Protein AF-A0A9E0SCJ3-F1 (afdb_monomer_lite)

Structure (mmCIF, N/CA/C/O backbone):
data_AF-A0A9E0SCJ3-F1
#
_entry.id   AF-A0A9E0SCJ3-F1
#
loop_
_atom_site.group_PDB
_atom_site.id
_atom_site.type_symbol
_atom_site.label_atom_id
_atom_site.label_alt_id
_atom_site.label_comp_id
_atom_site.label_asym_id
_atom_site.label_entity_id
_atom_site.label_seq_id
_atom_site.pdbx_PDB_ins_code
_atom_site.Cartn_x
_atom_site.Cartn_y
_atom_site.Cartn_z
_atom_site.occupancy
_atom_site.B_iso_or_equiv
_atom_site.auth_seq_id
_atom_site.auth_comp_id
_atom_site.auth_asym_id
_atom_site.auth_atom_id
_atom_site.pdbx_PDB_model_num
ATOM 1 N N . MET A 1 1 ? 70.268 -10.570 2.293 1.00 59.94 1 MET A N 1
ATOM 2 C CA . MET A 1 1 ? 69.247 -9.616 1.797 1.00 59.94 1 MET A CA 1
ATOM 3 C C . MET A 1 1 ? 67.868 -10.255 1.599 1.00 59.94 1 MET A C 1
ATOM 5 O O . MET A 1 1 ? 66.902 -9.646 2.031 1.00 59.94 1 MET A O 1
ATOM 9 N N . SER A 1 2 ? 67.735 -11.480 1.062 1.00 65.94 2 SER A N 1
ATOM 10 C CA . SER A 1 2 ? 66.413 -12.108 0.820 1.00 65.94 2 SER A CA 1
ATOM 11 C C . SER A 1 2 ? 65.562 -12.360 2.077 1.00 65.94 2 SER A C 1
ATOM 13 O O . SER A 1 2 ? 64.366 -12.102 2.058 1.00 65.94 2 SER A O 1
ATOM 15 N N . LYS A 1 3 ? 66.159 -12.798 3.195 1.00 73.31 3 LYS A N 1
ATOM 16 C CA . LYS A 1 3 ? 65.417 -13.069 4.446 1.00 73.31 3 LYS A CA 1
ATOM 17 C C . LYS A 1 3 ? 64.853 -11.804 5.103 1.00 73.31 3 LYS A C 1
ATOM 19 O O . LYS A 1 3 ? 63.765 -11.837 5.658 1.00 73.31 3 LYS A O 1
ATOM 24 N N . PHE A 1 4 ? 65.575 -10.687 4.997 1.00 82.31 4 PHE A N 1
ATOM 25 C CA . PHE A 1 4 ? 65.132 -9.397 5.531 1.00 82.31 4 PHE A CA 1
ATOM 26 C C . PHE A 1 4 ? 63.941 -8.844 4.733 1.00 82.31 4 PHE A C 1
ATOM 28 O O . PHE A 1 4 ? 62.985 -8.353 5.319 1.00 82.31 4 PHE A O 1
ATOM 35 N N . LEU A 1 5 ? 63.952 -9.021 3.406 1.00 82.25 5 LEU A N 1
ATOM 36 C CA . LEU A 1 5 ? 62.848 -8.622 2.529 1.00 82.25 5 LEU A CA 1
ATOM 37 C C . LEU A 1 5 ? 61.547 -9.382 2.848 1.00 82.25 5 LEU A C 1
ATOM 39 O O . LEU A 1 5 ? 60.480 -8.779 2.902 1.00 82.25 5 LEU A O 1
ATOM 43 N N . VAL A 1 6 ? 61.636 -10.692 3.111 1.00 83.50 6 VAL A N 1
ATOM 44 C CA . VAL A 1 6 ? 60.467 -11.522 3.464 1.00 83.50 6 VAL A CA 1
ATOM 45 C C . VAL A 1 6 ? 59.853 -11.082 4.795 1.00 83.50 6 VAL A C 1
ATOM 47 O O . VAL A 1 6 ? 58.633 -11.017 4.910 1.00 83.50 6 VAL A O 1
ATOM 50 N N . ILE A 1 7 ? 60.683 -10.721 5.779 1.00 86.19 7 ILE A N 1
ATOM 51 C CA . ILE A 1 7 ? 60.211 -10.234 7.084 1.00 86.19 7 ILE A CA 1
ATOM 52 C C . ILE A 1 7 ? 59.466 -8.900 6.927 1.00 86.19 7 ILE A C 1
ATOM 54 O O . ILE A 1 7 ? 58.387 -8.739 7.489 1.00 86.19 7 ILE A O 1
ATOM 58 N N . VAL A 1 8 ? 59.982 -7.974 6.112 1.00 86.75 8 VAL A N 1
ATOM 59 C CA . VAL A 1 8 ? 59.320 -6.682 5.847 1.00 86.75 8 VAL A CA 1
ATOM 60 C C . VAL A 1 8 ? 57.969 -6.871 5.148 1.00 86.75 8 VAL A C 1
ATOM 62 O O . VAL A 1 8 ? 56.992 -6.227 5.526 1.00 86.75 8 VAL A O 1
ATOM 65 N N . ILE A 1 9 ? 57.876 -7.790 4.182 1.00 85.94 9 ILE A N 1
ATOM 66 C CA . ILE A 1 9 ? 56.609 -8.104 3.502 1.00 85.94 9 ILE A CA 1
ATOM 67 C C . ILE A 1 9 ? 55.596 -8.715 4.482 1.00 85.94 9 ILE A C 1
ATOM 69 O O . ILE A 1 9 ? 54.423 -8.349 4.447 1.00 85.94 9 ILE A O 1
ATOM 73 N N . LEU A 1 10 ? 56.035 -9.587 5.396 1.00 85.75 10 LEU A N 1
ATOM 74 C CA . LEU A 1 10 ? 55.157 -10.180 6.408 1.00 85.75 10 LEU A CA 1
ATOM 75 C C . LEU A 1 10 ? 54.581 -9.113 7.357 1.00 85.75 10 LEU A C 1
ATOM 77 O O . LEU A 1 10 ? 53.385 -9.127 7.640 1.00 85.75 10 LEU A O 1
ATOM 81 N N . PHE A 1 11 ? 55.403 -8.151 7.792 1.00 84.81 11 PHE A N 1
ATOM 82 C CA . PHE A 1 11 ? 54.945 -7.039 8.631 1.00 84.81 11 PHE A CA 1
ATOM 83 C C . PHE A 1 11 ? 53.975 -6.099 7.903 1.00 84.81 11 PHE A C 1
ATOM 85 O O . PHE A 1 11 ? 53.015 -5.640 8.517 1.00 84.81 11 PHE A O 1
ATOM 92 N N . LEU A 1 12 ? 54.169 -5.851 6.603 1.00 83.62 12 LEU A N 1
ATOM 93 C CA . LEU A 1 12 ? 53.231 -5.056 5.797 1.00 83.62 12 LEU A CA 1
ATOM 94 C C . LEU A 1 12 ? 51.870 -5.744 5.647 1.00 83.62 12 LEU A C 1
ATOM 96 O O . LEU A 1 12 ? 50.838 -5.085 5.740 1.00 83.62 12 LEU A O 1
ATOM 100 N N . ILE A 1 13 ? 51.863 -7.066 5.467 1.00 80.69 13 ILE A N 1
ATOM 101 C CA . ILE A 1 13 ? 50.628 -7.853 5.391 1.00 80.69 13 ILE A CA 1
ATOM 102 C C . ILE A 1 13 ? 49.897 -7.827 6.742 1.00 80.69 13 ILE A C 1
ATOM 104 O O . ILE A 1 13 ? 48.705 -7.535 6.771 1.00 80.69 13 ILE A O 1
ATOM 108 N N . LEU A 1 14 ? 50.596 -8.050 7.863 1.00 78.88 14 LEU A N 1
ATOM 109 C CA . LEU A 1 14 ? 49.991 -7.958 9.202 1.00 78.88 14 LEU A CA 1
ATOM 110 C C . LEU A 1 14 ? 49.446 -6.552 9.499 1.00 78.88 14 LEU A C 1
ATOM 112 O O . LEU A 1 14 ? 48.340 -6.429 10.018 1.00 78.88 14 LEU A O 1
ATOM 116 N N . GLY A 1 15 ? 50.182 -5.500 9.132 1.00 76.94 15 GLY A N 1
ATOM 117 C CA . GLY A 1 15 ? 49.725 -4.118 9.292 1.00 76.94 15 GLY A CA 1
ATOM 118 C C . GLY A 1 15 ? 48.470 -3.807 8.468 1.00 76.94 15 GLY A C 1
ATOM 119 O O . GLY A 1 15 ? 47.558 -3.146 8.965 1.00 76.94 15 GLY A O 1
ATOM 120 N N . ALA A 1 16 ? 48.365 -4.343 7.247 1.00 72.25 16 ALA A N 1
ATOM 121 C CA . ALA A 1 16 ? 47.166 -4.202 6.419 1.00 72.25 16 ALA A CA 1
ATOM 122 C C . ALA A 1 16 ? 45.942 -4.900 7.042 1.00 72.25 16 ALA A C 1
ATOM 124 O O . ALA A 1 16 ? 44.852 -4.329 7.038 1.00 72.25 16 ALA A O 1
ATOM 125 N N . TYR A 1 17 ? 46.123 -6.081 7.648 1.0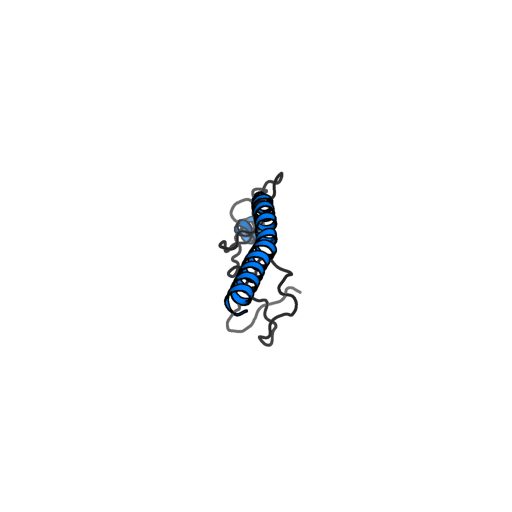0 73.31 17 TYR A N 1
ATOM 126 C CA . TYR A 1 17 ? 45.046 -6.763 8.377 1.00 73.31 17 TYR A CA 1
ATOM 127 C C . TYR A 1 17 ? 44.530 -5.936 9.563 1.00 73.31 17 TYR A C 1
ATOM 129 O O . TYR A 1 17 ? 43.318 -5.833 9.741 1.00 73.31 17 TYR A O 1
ATOM 137 N N . THR A 1 18 ? 45.414 -5.285 10.331 1.00 69.19 18 THR A N 1
ATOM 138 C CA . THR A 1 18 ? 44.991 -4.446 11.473 1.00 69.19 18 THR A CA 1
ATOM 139 C C . THR A 1 18 ? 44.255 -3.168 11.069 1.00 69.19 18 THR A C 1
ATOM 141 O O . THR A 1 18 ? 43.479 -2.632 11.852 1.00 69.19 18 THR A O 1
ATOM 144 N N . VAL A 1 19 ? 44.479 -2.666 9.849 1.00 68.56 19 VAL A N 1
ATOM 145 C CA . VAL A 1 19 ? 43.779 -1.477 9.331 1.00 68.56 19 VAL A CA 1
ATOM 146 C C . VAL A 1 19 ? 42.357 -1.824 8.882 1.00 68.56 19 VAL A C 1
ATOM 148 O O . VAL A 1 19 ? 41.460 -0.994 9.006 1.00 68.56 19 VAL A O 1
ATOM 151 N N . GLN A 1 20 ? 42.126 -3.048 8.399 1.00 58.16 20 GLN A N 1
ATOM 152 C CA . GLN A 1 20 ? 40.822 -3.469 7.881 1.00 58.16 20 GLN A CA 1
ATOM 153 C C . GLN A 1 20 ? 39.835 -3.919 8.976 1.00 58.16 20 GLN A C 1
ATOM 155 O O . GLN A 1 20 ? 38.626 -3.824 8.773 1.00 58.16 20 GLN A O 1
ATOM 160 N N . SER A 1 21 ? 40.313 -4.356 10.148 1.00 57.34 21 SER A N 1
ATOM 161 C CA . SER A 1 21 ? 39.457 -4.861 11.236 1.00 57.34 21 SER A CA 1
ATOM 162 C C . SER A 1 21 ? 38.665 -3.784 11.987 1.00 57.34 21 SER A C 1
ATOM 164 O O . SER A 1 21 ? 37.621 -4.093 12.548 1.00 57.34 21 SER A O 1
ATOM 166 N N . ASN A 1 22 ? 39.102 -2.520 11.965 1.00 54.41 22 ASN A N 1
ATOM 167 C CA . ASN A 1 22 ? 38.463 -1.440 12.737 1.00 54.41 22 ASN A CA 1
ATOM 168 C C . ASN A 1 22 ? 37.120 -0.956 12.156 1.00 54.41 22 ASN A C 1
ATOM 170 O O . ASN A 1 22 ? 36.441 -0.156 12.786 1.00 54.41 22 ASN A O 1
ATOM 174 N N . SER A 1 23 ? 36.731 -1.409 10.957 1.00 53.12 23 SER A N 1
ATOM 175 C CA . SER A 1 23 ? 35.485 -0.990 10.293 1.00 53.12 23 SER A CA 1
ATOM 176 C C . SER A 1 23 ? 34.310 -1.955 10.510 1.00 53.12 23 SER A C 1
ATOM 178 O O . SER A 1 23 ? 33.226 -1.695 9.997 1.00 53.12 23 SER A O 1
ATOM 180 N N . LEU A 1 24 ? 34.513 -3.081 11.204 1.00 53.41 24 LEU A N 1
ATOM 181 C CA . LEU A 1 24 ? 33.485 -4.119 11.366 1.00 53.41 24 LEU A CA 1
ATOM 182 C C . LEU A 1 24 ? 32.751 -4.051 12.712 1.00 53.41 24 LEU A C 1
ATOM 184 O O . LEU A 1 24 ? 31.623 -4.519 12.793 1.00 53.41 24 LEU A O 1
ATOM 188 N N . GLU A 1 25 ? 33.355 -3.446 13.734 1.00 56.06 25 GLU A N 1
ATOM 189 C CA . GLU A 1 25 ? 32.788 -3.384 15.092 1.00 56.06 25 GLU A CA 1
ATOM 190 C C . GLU A 1 25 ? 31.769 -2.232 15.245 1.00 56.06 25 GLU A C 1
ATOM 192 O O . GLU A 1 25 ? 30.750 -2.379 15.910 1.00 56.06 25 GLU A O 1
ATOM 197 N N . ASP A 1 26 ? 31.956 -1.133 14.504 1.00 50.47 26 ASP A N 1
ATOM 198 C CA . ASP A 1 26 ? 31.024 0.014 14.440 1.00 50.47 26 ASP A CA 1
ATOM 199 C C . ASP A 1 26 ? 29.717 -0.307 13.673 1.00 50.47 26 ASP A C 1
ATOM 201 O O . ASP A 1 26 ? 28.673 0.323 13.850 1.00 50.47 26 ASP A O 1
ATOM 205 N N . VAL A 1 27 ? 29.746 -1.344 12.829 1.00 56.59 27 VAL A N 1
ATOM 206 C CA . VAL A 1 27 ? 28.584 -1.797 12.046 1.00 56.59 27 VAL A CA 1
ATOM 207 C C . VAL A 1 27 ? 27.684 -2.733 12.861 1.00 56.59 27 VAL A C 1
ATOM 209 O O . VAL A 1 27 ? 26.505 -2.861 12.551 1.00 56.59 27 VAL A O 1
ATOM 212 N N . THR A 1 28 ? 28.189 -3.388 13.911 1.00 49.84 28 THR A N 1
ATOM 213 C CA . THR A 1 28 ? 27.385 -4.329 14.710 1.00 49.84 28 THR A CA 1
ATOM 214 C C . THR A 1 28 ? 26.542 -3.641 15.781 1.00 49.84 28 THR A C 1
ATOM 216 O O . THR A 1 28 ? 25.370 -3.988 15.916 1.00 49.84 28 THR A O 1
ATOM 219 N N . ASP A 1 29 ? 27.060 -2.606 16.450 1.00 51.22 29 ASP A N 1
ATOM 220 C CA . ASP A 1 29 ? 26.285 -1.844 17.447 1.00 51.22 29 ASP A CA 1
ATOM 221 C C . ASP A 1 29 ? 25.179 -0.988 16.801 1.00 51.22 29 ASP A C 1
ATOM 223 O O . ASP A 1 29 ? 24.105 -0.794 17.373 1.00 51.22 29 ASP A O 1
ATOM 227 N N . THR A 1 30 ? 25.374 -0.556 15.552 1.00 48.44 30 THR A N 1
ATOM 228 C CA . THR A 1 30 ? 24.364 0.195 14.786 1.00 48.44 30 THR A CA 1
ATOM 229 C C . THR A 1 30 ? 23.235 -0.680 14.218 1.00 48.44 30 THR A C 1
ATOM 231 O O . THR A 1 30 ? 22.178 -0.158 13.850 1.00 48.44 30 THR A O 1
ATOM 234 N N . LEU A 1 31 ? 23.398 -2.009 14.175 1.00 51.88 31 LEU A N 1
ATOM 235 C CA . LEU A 1 31 ? 22.352 -2.942 13.730 1.00 51.88 31 LEU A CA 1
ATOM 236 C C . LEU A 1 31 ? 21.396 -3.349 14.857 1.00 51.88 31 LEU A C 1
ATOM 238 O O . LEU A 1 31 ? 20.214 -3.580 14.590 1.00 51.88 31 LEU A O 1
ATOM 242 N N . GLU A 1 32 ? 21.861 -3.390 16.107 1.00 49.34 32 GLU A N 1
ATOM 243 C CA . GLU A 1 32 ? 20.996 -3.717 17.247 1.00 49.34 32 GLU A CA 1
ATOM 244 C C . GLU A 1 32 ? 20.076 -2.546 17.627 1.00 49.34 32 GLU A C 1
ATOM 246 O O . GLU A 1 32 ? 18.904 -2.755 17.952 1.00 49.34 32 GLU A O 1
ATOM 251 N N . GLU A 1 33 ? 20.528 -1.301 17.456 1.00 45.91 33 GLU A N 1
ATOM 252 C CA . GLU A 1 33 ? 19.695 -0.116 17.707 1.00 45.91 33 GLU A CA 1
ATOM 253 C C . GLU A 1 33 ? 18.607 0.092 16.628 1.00 45.91 33 GLU A C 1
ATOM 255 O O . GLU A 1 33 ? 17.542 0.650 16.900 1.00 45.91 33 GLU A O 1
ATOM 260 N N . SER A 1 34 ? 18.786 -0.471 15.424 1.00 44.62 34 SER A N 1
ATOM 261 C CA . SER A 1 34 ? 17.733 -0.519 14.396 1.00 44.62 34 SER A CA 1
ATOM 262 C C . SER A 1 34 ? 16.626 -1.537 14.714 1.00 44.62 34 SER A C 1
ATOM 264 O O . SER A 1 34 ? 15.524 -1.418 14.167 1.00 44.62 34 SER A O 1
ATOM 266 N N . SER A 1 35 ? 16.874 -2.525 15.582 1.00 43.00 35 SER A N 1
ATOM 267 C CA . SER A 1 35 ? 15.922 -3.612 15.863 1.00 43.00 35 SER A CA 1
ATOM 268 C C . SER A 1 35 ? 14.789 -3.215 16.817 1.00 43.00 35 SER A C 1
ATOM 270 O O . SER A 1 35 ? 13.772 -3.908 16.865 1.00 43.00 35 SER A O 1
ATOM 272 N N . ASN A 1 36 ? 14.921 -2.106 17.551 1.00 45.09 36 ASN A N 1
ATOM 273 C CA . ASN A 1 36 ? 13.862 -1.609 18.441 1.00 45.09 36 ASN A CA 1
ATOM 274 C C . ASN A 1 36 ? 12.858 -0.679 17.743 1.00 45.09 36 ASN A C 1
ATOM 276 O O . ASN A 1 36 ? 11.875 -0.257 18.351 1.00 45.09 36 ASN A O 1
ATOM 280 N N . THR A 1 37 ? 13.035 -0.402 16.448 1.00 51.91 37 THR A N 1
ATOM 281 C CA . THR A 1 37 ? 11.955 0.177 15.645 1.00 51.91 37 THR A CA 1
ATOM 282 C C . THR A 1 37 ? 11.010 -0.944 15.224 1.00 51.91 37 THR A C 1
ATOM 284 O O . THR A 1 37 ? 11.329 -1.769 14.371 1.00 51.91 37 THR A O 1
ATOM 287 N N . THR A 1 38 ? 9.827 -1.010 15.842 1.00 64.56 38 THR A N 1
ATOM 288 C CA . THR A 1 38 ? 8.788 -1.951 15.401 1.00 64.56 38 THR A CA 1
ATOM 289 C C . THR A 1 38 ? 8.511 -1.680 13.925 1.00 64.56 38 THR A C 1
ATOM 291 O O . THR A 1 38 ? 8.002 -0.613 13.577 1.00 64.56 38 THR A O 1
ATOM 294 N N . ALA A 1 39 ? 8.868 -2.620 13.046 1.00 85.31 39 ALA A N 1
ATOM 295 C CA . ALA A 1 39 ? 8.673 -2.458 11.613 1.00 85.31 39 ALA A CA 1
ATOM 296 C C . ALA A 1 39 ? 7.195 -2.140 11.340 1.00 85.31 39 ALA A C 1
ATOM 298 O O . ALA A 1 39 ? 6.318 -2.971 11.568 1.00 85.31 39 ALA A O 1
ATOM 299 N N . LEU A 1 40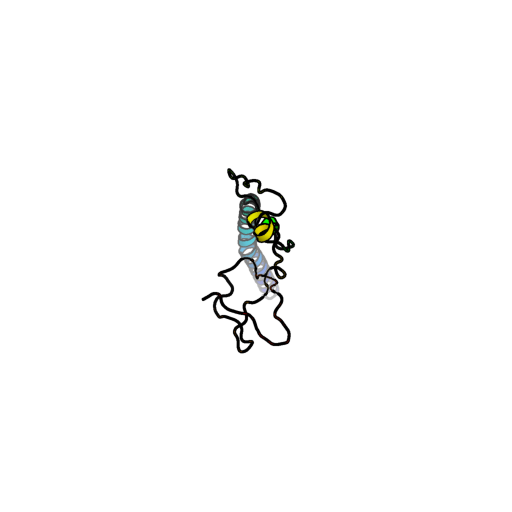 ? 6.900 -0.930 10.856 1.00 93.00 40 LEU A N 1
ATOM 300 C CA . LEU A 1 40 ? 5.519 -0.470 10.657 1.00 93.00 40 LEU A CA 1
ATOM 301 C C . LEU A 1 40 ? 4.811 -1.182 9.498 1.00 93.00 40 LEU A C 1
ATOM 303 O O . LEU A 1 40 ? 3.604 -1.032 9.333 1.00 93.00 40 LEU A O 1
ATOM 307 N N . ILE A 1 41 ? 5.543 -1.951 8.691 1.00 95.12 41 ILE A N 1
ATOM 308 C CA . ILE A 1 41 ? 5.030 -2.620 7.499 1.00 95.12 41 ILE A CA 1
ATOM 309 C C . ILE A 1 41 ? 5.274 -4.123 7.598 1.00 95.12 41 ILE A C 1
ATOM 311 O O . ILE A 1 41 ? 6.416 -4.567 7.713 1.00 95.12 41 ILE A O 1
ATOM 315 N N . ASN A 1 42 ? 4.209 -4.909 7.463 1.00 95.38 42 ASN A N 1
ATOM 316 C CA . ASN A 1 42 ? 4.281 -6.354 7.308 1.00 95.38 42 ASN A CA 1
ATOM 317 C C . ASN A 1 42 ? 4.261 -6.722 5.815 1.00 95.38 42 ASN A C 1
ATOM 319 O O . ASN A 1 42 ? 3.233 -6.617 5.143 1.00 95.38 42 ASN A O 1
ATOM 323 N N . LYS A 1 43 ? 5.413 -7.151 5.290 1.00 95.56 43 LYS A N 1
ATOM 324 C CA . LYS A 1 43 ? 5.619 -7.410 3.854 1.00 95.56 43 LYS A CA 1
ATOM 325 C C . LYS A 1 43 ? 4.941 -8.691 3.347 1.00 95.56 43 LYS A C 1
ATOM 327 O O . LYS A 1 43 ? 4.725 -8.815 2.146 1.00 95.56 43 LYS A O 1
ATOM 332 N N . GLU A 1 44 ? 4.586 -9.616 4.231 1.00 95.94 44 GLU A N 1
ATOM 333 C CA . GLU A 1 44 ? 3.972 -10.905 3.869 1.00 95.94 44 GLU A CA 1
ATOM 334 C C . GLU A 1 44 ? 2.447 -10.803 3.734 1.00 95.94 44 GLU A C 1
ATOM 336 O O . GLU A 1 44 ? 1.801 -11.598 3.055 1.00 95.94 44 GLU A O 1
ATOM 341 N N . ASN A 1 45 ? 1.867 -9.774 4.344 1.00 96.12 45 ASN A N 1
ATOM 342 C CA . ASN A 1 45 ? 0.431 -9.599 4.446 1.00 96.12 45 ASN A CA 1
ATOM 343 C C . ASN A 1 45 ? -0.197 -8.986 3.183 1.00 96.12 45 ASN A C 1
ATOM 345 O O . ASN A 1 45 ? 0.354 -8.067 2.570 1.00 96.12 45 ASN A O 1
ATOM 349 N N . LEU A 1 46 ? -1.395 -9.461 2.821 1.00 97.00 46 LEU A N 1
ATOM 350 C CA . LEU A 1 46 ? -2.074 -9.168 1.547 1.00 97.00 46 LEU A CA 1
ATOM 351 C C . LEU A 1 46 ? -3.388 -8.382 1.695 1.00 97.00 46 LEU A C 1
ATOM 353 O O . LEU A 1 46 ? -4.204 -8.377 0.778 1.00 97.00 46 LEU A O 1
ATOM 357 N N . THR A 1 47 ? -3.616 -7.700 2.819 1.00 97.75 47 THR A N 1
ATOM 358 C CA . THR A 1 47 ? -4.744 -6.759 2.962 1.00 97.75 47 THR A CA 1
ATOM 359 C C . THR A 1 47 ? -4.285 -5.422 3.527 1.00 97.75 47 THR A C 1
ATOM 361 O O . THR A 1 47 ? -3.247 -5.349 4.187 1.00 97.75 47 THR A O 1
ATOM 364 N N . ILE A 1 48 ? -5.061 -4.356 3.308 1.00 96.44 48 ILE A N 1
ATOM 365 C CA . ILE A 1 48 ? -4.740 -3.010 3.825 1.00 96.44 48 ILE A CA 1
ATOM 366 C C . ILE A 1 48 ? -4.532 -3.028 5.347 1.00 96.44 48 ILE A C 1
ATOM 368 O O . ILE A 1 48 ? -3.562 -2.470 5.857 1.00 96.44 48 ILE A O 1
ATOM 372 N N . PHE A 1 49 ? -5.420 -3.702 6.077 1.00 96.19 49 PHE A N 1
ATOM 373 C CA . PHE A 1 49 ? -5.384 -3.809 7.534 1.00 96.19 49 PHE A CA 1
ATOM 374 C C . PHE A 1 49 ? -4.117 -4.487 8.042 1.00 96.19 49 PHE A C 1
ATOM 376 O O . PHE A 1 49 ? -3.519 -4.027 9.010 1.00 96.19 49 PHE A O 1
ATOM 383 N N . THR A 1 50 ? -3.733 -5.588 7.400 1.00 95.88 50 THR A N 1
ATOM 384 C CA . THR A 1 50 ? -2.641 -6.448 7.859 1.00 95.88 50 THR A CA 1
ATOM 385 C C . THR A 1 50 ? -1.274 -5.967 7.362 1.00 95.88 50 THR A C 1
ATOM 387 O O . THR A 1 50 ? -0.265 -6.275 7.989 1.00 95.88 50 THR A O 1
ATOM 390 N N . ARG A 1 51 ? -1.214 -5.175 6.282 1.00 96.75 51 ARG A N 1
ATOM 391 C CA . ARG A 1 51 ? 0.025 -4.607 5.716 1.00 96.75 51 ARG A CA 1
ATOM 392 C C . ARG A 1 51 ? 0.692 -3.572 6.621 1.00 96.75 51 ARG A C 1
ATOM 394 O O . ARG A 1 51 ? 1.914 -3.490 6.629 1.00 96.75 51 ARG A O 1
ATOM 401 N N . VAL A 1 52 ? -0.086 -2.772 7.345 1.00 95.00 52 VAL A N 1
ATOM 402 C CA . VAL A 1 52 ? 0.426 -1.700 8.215 1.00 95.00 52 VAL A CA 1
ATOM 403 C C . VAL A 1 52 ? 0.284 -2.147 9.654 1.00 95.00 52 VAL A C 1
ATOM 405 O O . VAL A 1 52 ? -0.840 -2.373 10.075 1.00 95.00 52 VAL A O 1
ATOM 408 N N . ASN A 1 53 ? 1.363 -2.261 10.415 1.00 94.38 53 ASN A N 1
ATOM 409 C CA . ASN A 1 53 ? 1.305 -2.536 11.848 1.00 94.38 53 ASN A CA 1
ATOM 410 C C . ASN A 1 53 ? 0.824 -1.297 12.613 1.00 94.38 53 ASN A C 1
ATOM 412 O O . ASN A 1 53 ? 0.969 -0.166 12.153 1.00 94.38 53 ASN A O 1
ATOM 416 N N . VAL A 1 54 ? 0.201 -1.508 13.772 1.00 94.38 54 VAL A N 1
ATOM 417 C CA . VAL A 1 54 ? -0.274 -0.397 14.605 1.00 94.38 54 VAL A CA 1
ATOM 418 C C . VAL A 1 54 ? 0.947 0.302 15.212 1.00 94.38 54 VAL A C 1
ATOM 420 O O . VAL A 1 54 ? 1.727 -0.381 15.875 1.00 94.38 54 VAL A O 1
ATOM 423 N N . PRO A 1 55 ? 1.141 1.616 14.992 1.00 92.25 55 PRO A N 1
ATOM 424 C CA . PRO A 1 55 ? 2.238 2.342 15.619 1.00 92.25 55 PRO A CA 1
ATOM 425 C C . PRO A 1 55 ? 2.079 2.396 17.141 1.00 92.25 55 PRO A C 1
ATOM 427 O O . PRO A 1 55 ? 0.965 2.324 17.666 1.00 92.25 55 PRO A O 1
ATOM 430 N N . GLU A 1 56 ? 3.190 2.575 17.847 1.00 91.69 56 GLU A N 1
ATOM 431 C CA . GLU A 1 56 ? 3.189 2.729 19.301 1.00 91.69 56 GLU A CA 1
ATOM 432 C C . GLU A 1 56 ? 2.302 3.905 19.744 1.00 91.69 56 GLU A C 1
ATOM 434 O O . GLU A 1 56 ? 2.318 4.977 19.141 1.00 91.69 56 GLU A O 1
ATOM 439 N N . GLY A 1 57 ? 1.493 3.693 20.785 1.00 95.19 57 GLY A N 1
ATOM 440 C CA . GLY A 1 57 ? 0.560 4.699 21.303 1.00 95.19 57 GLY A CA 1
ATOM 441 C C . GLY A 1 57 ? -0.745 4.846 20.511 1.00 95.19 57 GLY A C 1
ATOM 442 O O . GLY A 1 57 ? -1.616 5.613 20.921 1.00 95.19 57 GLY A O 1
ATOM 443 N N . TYR A 1 58 ? -0.930 4.098 19.419 1.00 95.19 58 TYR A N 1
ATOM 444 C CA . TYR A 1 58 ? -2.163 4.109 18.632 1.00 95.19 58 TYR A CA 1
ATOM 445 C C . TYR A 1 58 ? -2.978 2.830 18.820 1.00 95.19 58 TYR A C 1
ATOM 447 O O . TYR A 1 58 ? -2.474 1.766 19.169 1.00 95.19 58 TYR A O 1
ATOM 455 N N . SER A 1 59 ? -4.275 2.933 18.542 1.00 95.50 59 SER A N 1
ATOM 456 C CA . SER A 1 59 ? -5.182 1.791 18.460 1.00 95.50 59 SER A CA 1
ATOM 457 C C . SER A 1 59 ? -6.012 1.869 17.184 1.00 95.50 59 SER A C 1
ATOM 459 O O . SER A 1 59 ? -6.145 2.924 16.556 1.00 95.50 59 SER A O 1
ATOM 461 N N . ARG A 1 60 ? -6.569 0.733 16.764 1.00 94.12 60 ARG A N 1
ATOM 462 C CA . ARG A 1 60 ? -7.474 0.700 15.616 1.00 94.12 60 ARG A CA 1
ATOM 463 C C . ARG A 1 60 ? -8.907 0.883 16.075 1.00 94.12 60 ARG A C 1
ATOM 465 O O . ARG A 1 60 ? -9.386 0.147 16.926 1.00 94.12 60 ARG A O 1
ATOM 472 N N . VAL A 1 61 ? -9.617 1.786 15.410 1.00 94.75 61 VAL A N 1
ATOM 473 C CA . VAL A 1 61 ? -11.076 1.896 15.535 1.00 94.75 61 VAL A CA 1
ATOM 474 C C . VAL A 1 61 ? -11.734 0.600 15.057 1.00 94.75 61 VAL A C 1
ATOM 476 O O . VAL A 1 61 ? -11.391 0.122 13.976 1.00 94.75 61 VAL A O 1
ATOM 479 N N . THR A 1 62 ? -12.677 0.046 15.815 1.00 95.12 62 THR A N 1
ATOM 480 C CA . THR A 1 62 ? -13.489 -1.103 15.385 1.00 95.12 62 THR A CA 1
ATOM 481 C C . THR A 1 62 ? -14.599 -0.637 14.448 1.00 95.12 62 THR A C 1
ATOM 483 O O . THR A 1 62 ? -15.289 0.335 14.744 1.00 95.12 62 THR A O 1
ATOM 486 N N . TYR A 1 63 ? -14.793 -1.343 13.334 1.00 96.50 63 TYR A N 1
ATOM 487 C CA . TYR A 1 63 ? -15.896 -1.082 12.410 1.00 96.50 63 TYR A CA 1
ATOM 488 C C . TYR A 1 63 ? -16.909 -2.229 12.425 1.00 96.50 63 TYR A C 1
ATOM 490 O O . TYR A 1 63 ? -16.503 -3.379 12.608 1.00 96.50 63 TYR A O 1
ATOM 498 N N . PRO A 1 64 ? -18.212 -1.949 12.232 1.00 97.75 64 PRO A N 1
ATOM 499 C CA . PRO A 1 64 ? -19.219 -2.994 12.124 1.00 97.75 64 PRO A CA 1
ATOM 500 C C . PRO A 1 64 ? -18.926 -3.944 10.963 1.00 97.75 64 PRO A C 1
ATOM 502 O O . PRO A 1 64 ? -18.477 -3.515 9.895 1.00 97.75 64 PRO A O 1
ATOM 505 N N . LYS A 1 65 ? -19.243 -5.225 11.152 1.00 96.75 65 LYS A N 1
ATOM 506 C CA . LYS A 1 65 ? -19.199 -6.214 10.076 1.00 96.75 65 LYS A CA 1
ATOM 507 C C . LYS A 1 65 ? -20.165 -5.823 8.951 1.00 96.75 65 LYS A C 1
ATOM 509 O O . LYS A 1 65 ? -21.292 -5.418 9.223 1.00 96.75 65 LYS A O 1
ATOM 514 N N . GLY A 1 66 ? -19.728 -5.943 7.704 1.00 96.88 66 GLY A N 1
ATOM 515 C CA . GLY A 1 66 ? -20.447 -5.527 6.501 1.00 96.88 66 GLY A CA 1
ATOM 516 C C . GLY A 1 66 ? -20.395 -4.024 6.215 1.00 96.88 66 GLY A C 1
ATOM 517 O O . GLY A 1 66 ? -20.986 -3.578 5.235 1.00 96.88 66 GLY A O 1
ATOM 518 N N . SER A 1 67 ? -19.711 -3.228 7.043 1.00 98.25 67 SER A N 1
ATOM 519 C CA . SER A 1 67 ? -19.554 -1.795 6.782 1.00 98.25 67 SER A CA 1
ATOM 520 C C . SER A 1 67 ? -18.552 -1.531 5.660 1.00 98.25 67 SER A C 1
ATOM 522 O O . SER A 1 67 ? -17.621 -2.303 5.416 1.00 98.25 67 SER A O 1
ATOM 524 N N . PHE A 1 68 ? -18.694 -0.378 5.010 1.00 97.00 68 PHE A N 1
ATOM 525 C CA . PHE A 1 68 ? -17.761 0.053 3.974 1.00 97.00 68 PHE A CA 1
ATOM 526 C C . PHE A 1 68 ? -16.320 0.184 4.499 1.00 97.00 68 PHE A C 1
ATOM 528 O O . PHE A 1 68 ? -15.361 -0.169 3.818 1.00 97.00 68 PHE A O 1
ATOM 535 N N . GLN A 1 69 ? -16.148 0.635 5.741 1.00 97.25 69 GLN A N 1
ATOM 536 C CA . GLN A 1 69 ? -14.835 0.792 6.356 1.00 97.25 69 GLN A CA 1
ATOM 537 C C . GLN A 1 69 ? -14.180 -0.553 6.702 1.00 97.25 69 GLN A C 1
ATOM 539 O O . GLN A 1 69 ? -12.959 -0.688 6.573 1.00 97.25 69 GLN A O 1
ATOM 544 N N . GLU A 1 70 ? -14.966 -1.549 7.133 1.00 97.38 70 GLU A N 1
ATOM 545 C CA . GLU A 1 70 ? -14.475 -2.925 7.276 1.00 97.38 70 GLU A CA 1
ATOM 546 C C . GLU A 1 70 ? -14.022 -3.461 5.915 1.00 97.38 70 GLU A C 1
ATOM 548 O O . GLU A 1 70 ? -12.901 -3.963 5.811 1.00 97.38 70 GLU A O 1
ATOM 553 N N . TYR A 1 71 ? -14.841 -3.289 4.875 1.00 96.88 71 TYR A N 1
ATOM 554 C CA . TYR A 1 71 ? -14.517 -3.705 3.512 1.00 96.88 71 TYR A CA 1
ATOM 555 C C . TYR A 1 71 ? -13.191 -3.109 3.022 1.00 96.88 71 TYR A C 1
ATOM 557 O O . TYR A 1 71 ? -12.303 -3.859 2.620 1.00 96.88 71 TYR A O 1
ATOM 565 N N . LEU A 1 72 ? -13.003 -1.787 3.124 1.00 96.00 72 LEU A N 1
ATOM 566 C CA . LEU A 1 72 ? -11.766 -1.131 2.680 1.00 96.00 72 LEU A CA 1
ATOM 567 C C . LEU A 1 72 ? -10.531 -1.695 3.389 1.00 96.00 72 LEU A C 1
ATOM 569 O O . LEU A 1 72 ? -9.517 -1.970 2.758 1.00 96.00 72 LEU A O 1
ATOM 573 N N . ARG A 1 73 ? -10.609 -1.929 4.700 1.00 95.94 73 ARG A N 1
ATOM 574 C CA . ARG A 1 73 ? -9.494 -2.491 5.475 1.00 95.94 73 ARG A CA 1
ATOM 575 C C . ARG A 1 73 ? -9.132 -3.917 5.064 1.00 95.94 73 ARG A C 1
ATOM 577 O O . ARG A 1 73 ? -7.962 -4.284 5.135 1.00 95.94 73 ARG A O 1
ATOM 584 N N . HIS A 1 74 ? -10.101 -4.707 4.629 1.00 96.50 74 HIS A N 1
ATOM 585 C CA . HIS A 1 74 ? -9.871 -6.086 4.200 1.00 96.50 74 HIS A CA 1
ATOM 586 C C . HIS A 1 74 ? -9.661 -6.219 2.692 1.00 96.50 74 HIS A C 1
ATOM 588 O O . HIS A 1 74 ? -9.469 -7.333 2.210 1.00 96.50 74 HIS A O 1
ATOM 594 N N . TYR A 1 75 ? -9.644 -5.102 1.960 1.00 97.00 75 TYR A N 1
ATOM 595 C CA . TYR A 1 75 ? -9.396 -5.115 0.528 1.00 97.00 75 TYR A CA 1
ATOM 596 C C . TYR A 1 75 ? -8.021 -5.719 0.218 1.00 97.00 75 TYR A C 1
ATOM 598 O O . TYR A 1 75 ? -7.027 -5.432 0.899 1.00 97.00 75 TYR A O 1
ATOM 606 N N . SER A 1 76 ? -7.982 -6.569 -0.806 1.00 97.38 76 SER A N 1
ATOM 607 C CA . SER A 1 76 ? -6.798 -7.328 -1.190 1.00 97.38 76 SER A CA 1
ATOM 608 C C . SER A 1 76 ? -5.721 -6.444 -1.814 1.00 97.38 76 SER A C 1
ATOM 610 O O . SER A 1 76 ? -5.984 -5.540 -2.609 1.00 97.38 76 SER A O 1
ATOM 612 N N . LEU A 1 77 ? -4.477 -6.739 -1.465 1.00 97.75 77 LEU A N 1
ATOM 613 C CA . LEU A 1 77 ? -3.282 -6.128 -2.020 1.00 97.75 77 LEU A CA 1
ATOM 614 C C . LEU A 1 77 ? -2.504 -7.157 -2.832 1.00 97.75 77 LEU A C 1
ATOM 616 O O . LEU A 1 77 ? -2.449 -8.335 -2.479 1.00 97.75 77 LEU A O 1
ATOM 620 N N . LYS A 1 78 ? -1.800 -6.675 -3.851 1.00 97.00 78 LYS A N 1
ATOM 621 C CA . LYS A 1 78 ? -0.703 -7.403 -4.479 1.00 97.00 78 LYS A CA 1
ATOM 622 C C . LYS A 1 78 ? 0.428 -7.672 -3.467 1.00 97.00 78 LYS A C 1
ATOM 624 O O . LYS A 1 78 ? 0.555 -6.943 -2.463 1.00 97.00 78 LYS A O 1
ATOM 629 N N . PRO A 1 79 ? 1.292 -8.674 -3.731 1.00 97.06 79 PRO A N 1
ATOM 630 C CA . PRO A 1 79 ? 2.492 -8.9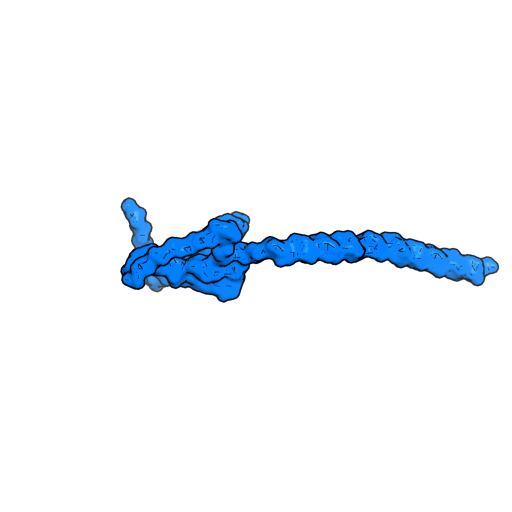16 -2.936 1.00 97.06 79 PRO A CA 1
ATOM 631 C C . PRO A 1 79 ? 3.303 -7.637 -2.715 1.00 97.06 79 PRO A C 1
ATOM 633 O O . PRO A 1 79 ? 3.351 -6.751 -3.577 1.00 97.06 79 PRO A O 1
ATOM 636 N N . PHE A 1 80 ? 3.926 -7.512 -1.545 1.00 96.94 80 PHE A N 1
ATOM 637 C CA . PHE A 1 80 ? 4.757 -6.352 -1.241 1.00 96.94 80 PHE A CA 1
ATOM 638 C C . PHE A 1 80 ? 5.877 -6.187 -2.281 1.00 96.94 80 PHE A C 1
ATOM 640 O O . PHE A 1 80 ? 6.488 -7.162 -2.708 1.00 96.94 80 PHE A O 1
ATOM 647 N N . GLY A 1 81 ? 6.133 -4.945 -2.701 1.00 95.06 81 GLY A N 1
ATOM 648 C CA . GLY A 1 81 ? 7.119 -4.633 -3.741 1.00 95.06 81 GLY A CA 1
ATOM 649 C C . GLY A 1 81 ? 6.631 -4.812 -5.185 1.00 95.06 81 GLY A C 1
ATOM 650 O O . GLY A 1 81 ? 7.423 -4.620 -6.110 1.00 95.06 81 GLY A O 1
ATOM 651 N N . SER A 1 82 ? 5.350 -5.148 -5.391 1.00 96.50 82 SER A N 1
ATOM 652 C CA . SER A 1 82 ? 4.731 -5.132 -6.722 1.00 96.50 82 SER A CA 1
ATOM 653 C C . SER A 1 82 ? 4.911 -3.775 -7.395 1.00 96.50 82 SER A C 1
ATOM 655 O O . SER A 1 82 ? 4.695 -2.737 -6.774 1.00 96.50 82 SER A O 1
ATOM 657 N N . LYS A 1 83 ? 5.322 -3.789 -8.665 1.00 95.75 83 LYS A N 1
ATOM 658 C CA . LYS A 1 83 ? 5.647 -2.571 -9.407 1.00 95.75 83 LYS A CA 1
ATOM 659 C C . LYS A 1 83 ? 4.390 -1.804 -9.789 1.00 95.75 83 LYS A C 1
ATOM 661 O O . LYS A 1 83 ? 3.396 -2.399 -10.201 1.00 95.75 83 LYS A O 1
ATOM 666 N N . ILE A 1 84 ? 4.466 -0.479 -9.704 1.00 95.12 84 ILE A N 1
ATOM 667 C CA . ILE A 1 84 ? 3.525 0.387 -10.415 1.00 95.12 84 ILE A CA 1
ATOM 668 C C . ILE A 1 84 ? 3.925 0.364 -11.887 1.00 95.12 84 ILE A C 1
ATOM 670 O O . ILE A 1 84 ? 5.062 0.709 -12.223 1.00 95.12 84 ILE A O 1
ATOM 674 N N . VAL A 1 85 ? 2.985 -0.019 -12.739 1.00 93.50 85 VAL A N 1
ATOM 675 C CA . VAL A 1 85 ? 3.137 -0.026 -14.193 1.00 93.50 85 VAL A CA 1
ATOM 676 C C . VAL A 1 85 ? 2.281 1.079 -14.803 1.00 93.50 85 VAL A C 1
ATOM 678 O O . VAL A 1 85 ? 1.195 1.384 -14.307 1.00 93.50 85 VAL A O 1
ATOM 681 N N . ASN A 1 86 ? 2.804 1.710 -15.844 1.00 93.94 86 ASN A N 1
ATOM 682 C CA . ASN A 1 86 ? 2.095 2.664 -16.681 1.00 93.94 86 ASN A CA 1
ATOM 683 C C . ASN A 1 86 ? 1.157 1.925 -17.649 1.00 93.94 86 ASN A C 1
ATOM 685 O O . ASN A 1 86 ? 1.180 0.701 -17.755 1.00 93.94 86 ASN A O 1
ATOM 689 N N . TYR A 1 87 ? 0.342 2.686 -18.380 1.00 88.69 87 TYR A N 1
ATOM 690 C CA . TYR A 1 87 ? -0.587 2.142 -19.378 1.00 88.69 87 TYR A CA 1
ATOM 691 C C . TYR A 1 87 ? 0.109 1.459 -20.573 1.00 88.69 87 TYR A C 1
ATOM 693 O O . TYR A 1 87 ? -0.535 0.711 -21.299 1.00 88.69 87 TYR A O 1
ATOM 701 N N . ASP A 1 88 ? 1.394 1.746 -20.793 1.00 93.56 88 ASP A N 1
ATOM 702 C CA . ASP A 1 88 ? 2.244 1.201 -21.857 1.00 93.56 88 ASP A CA 1
ATOM 703 C C . ASP A 1 88 ? 3.174 0.080 -21.353 1.00 93.56 88 ASP A C 1
ATOM 705 O O . ASP A 1 88 ? 4.212 -0.191 -21.954 1.00 93.56 88 ASP A O 1
ATOM 709 N N . ASP A 1 89 ? 2.830 -0.528 -20.214 1.00 93.00 89 ASP A N 1
ATOM 710 C CA . ASP A 1 89 ? 3.589 -1.573 -19.517 1.00 93.00 89 ASP A CA 1
ATOM 711 C C . ASP A 1 89 ? 4.982 -1.150 -19.011 1.00 93.00 89 ASP A C 1
ATOM 713 O O . ASP A 1 89 ? 5.714 -1.958 -18.428 1.00 93.00 89 ASP A O 1
ATOM 717 N N . THR A 1 90 ? 5.368 0.122 -19.156 1.00 96.88 90 THR A N 1
ATOM 718 C CA . THR A 1 90 ? 6.617 0.626 -18.573 1.00 96.88 90 THR A CA 1
ATOM 719 C C . THR A 1 90 ? 6.485 0.804 -17.059 1.00 96.88 90 THR A C 1
ATOM 721 O O . THR A 1 90 ? 5.398 1.000 -16.519 1.00 96.88 90 THR A O 1
ATOM 724 N N . ASN A 1 91 ? 7.599 0.756 -16.325 1.00 96.94 91 ASN A N 1
ATOM 725 C CA . ASN A 1 91 ? 7.565 1.038 -14.889 1.00 96.94 91 ASN A CA 1
ATOM 726 C C . ASN A 1 91 ? 7.318 2.532 -14.644 1.00 96.94 91 ASN A C 1
ATOM 728 O O . ASN A 1 91 ? 8.036 3.379 -15.179 1.00 96.94 91 ASN A O 1
ATOM 732 N N . TYR A 1 92 ? 6.381 2.859 -13.753 1.00 96.38 92 TYR A N 1
ATOM 733 C CA . TYR A 1 92 ? 6.232 4.231 -13.269 1.00 96.38 92 TYR A CA 1
ATOM 734 C C . TYR A 1 92 ? 7.517 4.685 -12.565 1.00 96.38 92 TYR A C 1
ATOM 736 O O . TYR A 1 92 ? 8.135 3.918 -11.821 1.00 96.38 92 TYR A O 1
ATOM 744 N N . PHE A 1 93 ? 7.938 5.930 -12.785 1.00 96.31 93 PHE A N 1
ATOM 745 C CA . PHE A 1 93 ? 9.257 6.388 -12.337 1.00 96.31 93 PHE A CA 1
ATOM 746 C C . PHE A 1 93 ? 9.411 6.365 -10.805 1.00 96.31 93 PHE A C 1
ATOM 748 O O . PHE A 1 93 ? 10.485 6.050 -10.293 1.00 96.31 93 PHE A O 1
ATOM 755 N N . TRP A 1 94 ? 8.340 6.656 -10.057 1.00 96.19 94 TRP A N 1
ATOM 756 C CA . TRP A 1 94 ? 8.380 6.711 -8.597 1.00 96.19 94 TRP A CA 1
ATOM 757 C C . TRP A 1 94 ? 7.743 5.477 -7.955 1.00 96.19 94 TRP A C 1
ATOM 759 O O . TRP A 1 94 ? 6.549 5.427 -7.672 1.00 96.19 94 TRP A O 1
ATOM 769 N N . GLN A 1 95 ? 8.574 4.475 -7.676 1.00 96.31 95 GLN A N 1
ATOM 770 C CA . GLN A 1 95 ? 8.154 3.226 -7.024 1.00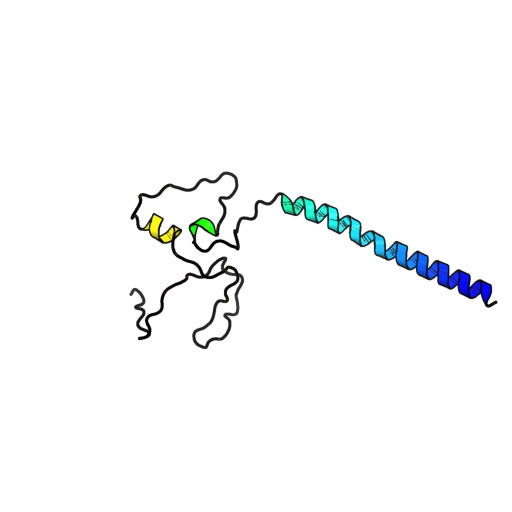 96.31 95 GLN A CA 1
ATOM 771 C C . GLN A 1 95 ? 8.097 3.322 -5.488 1.00 96.31 95 GLN A C 1
ATOM 773 O O . GLN A 1 95 ? 7.541 2.442 -4.846 1.00 96.31 95 GLN A O 1
ATOM 778 N N . GLY A 1 96 ? 8.670 4.372 -4.889 1.00 94.38 96 GLY A N 1
ATOM 779 C CA . GLY A 1 96 ? 8.756 4.533 -3.429 1.00 94.38 96 GLY A CA 1
ATOM 780 C C . GLY A 1 96 ? 7.538 5.193 -2.776 1.00 94.38 96 GLY A C 1
ATOM 781 O O . GLY A 1 96 ? 7.489 5.296 -1.556 1.00 94.38 96 GLY A O 1
ATOM 782 N N . GLY A 1 97 ? 6.567 5.657 -3.567 1.00 92.50 97 GLY A N 1
ATOM 783 C CA . GLY A 1 97 ? 5.400 6.401 -3.078 1.00 92.50 97 GLY A CA 1
ATOM 784 C C . GLY A 1 97 ? 4.274 5.556 -2.496 1.00 92.50 97 GLY A C 1
ATOM 785 O O . GLY A 1 97 ? 3.197 6.080 -2.226 1.00 92.50 97 GLY A O 1
ATOM 786 N N . HIS A 1 98 ? 4.483 4.251 -2.338 1.00 94.50 98 HIS A N 1
ATOM 787 C CA . HIS A 1 98 ? 3.466 3.328 -1.858 1.00 94.50 98 HIS A CA 1
ATOM 788 C C . HIS A 1 98 ? 4.067 2.243 -0.963 1.00 94.50 98 HIS A C 1
ATOM 790 O O . HIS A 1 98 ? 5.251 1.925 -1.023 1.00 94.50 98 HIS A O 1
ATOM 796 N N . ILE A 1 99 ? 3.198 1.609 -0.179 1.00 94.62 99 ILE A N 1
ATOM 797 C CA . ILE A 1 99 ? 3.509 0.426 0.641 1.00 94.62 99 ILE A CA 1
ATOM 798 C C . ILE A 1 99 ? 2.645 -0.788 0.261 1.00 94.62 99 ILE A C 1
ATOM 800 O O . ILE A 1 99 ? 2.726 -1.846 0.888 1.00 94.62 99 ILE A O 1
ATOM 804 N N . GLY A 1 100 ? 1.811 -0.649 -0.772 1.00 95.06 100 GLY A N 1
ATOM 805 C CA . GLY A 1 100 ? 0.964 -1.695 -1.332 1.00 95.06 100 GLY A CA 1
ATOM 806 C C . GLY A 1 100 ? 0.253 -1.221 -2.598 1.00 95.06 100 GLY A C 1
ATOM 807 O O . GLY A 1 100 ? 0.046 -0.025 -2.783 1.00 95.06 100 GLY A O 1
ATOM 808 N N . VAL A 1 101 ? -0.111 -2.175 -3.453 1.00 95.88 101 VAL A N 1
ATOM 809 C CA . VAL A 1 101 ? -0.888 -1.958 -4.680 1.00 95.88 101 VAL A CA 1
ATOM 810 C C . VAL A 1 101 ? -2.182 -2.752 -4.539 1.00 95.88 101 VAL A C 1
ATOM 812 O O . VAL A 1 101 ? -2.129 -3.915 -4.146 1.00 95.88 101 VAL A O 1
ATOM 815 N N . LEU A 1 102 ? -3.331 -2.137 -4.814 1.00 95.62 102 LEU A N 1
ATOM 816 C CA . LEU A 1 102 ? -4.633 -2.803 -4.722 1.00 95.62 102 LEU A CA 1
ATOM 817 C C . LEU A 1 102 ? -4.749 -3.906 -5.788 1.00 95.62 102 LEU A C 1
ATOM 819 O O . LEU A 1 102 ? -4.412 -3.690 -6.952 1.00 95.62 102 LEU A O 1
ATOM 823 N N . GLU A 1 103 ? -5.243 -5.082 -5.402 1.00 94.81 103 GLU A N 1
ATOM 824 C CA . GLU A 1 103 ? -5.578 -6.167 -6.334 1.00 94.81 103 GLU A CA 1
ATOM 825 C C . GLU A 1 103 ? -6.987 -5.931 -6.892 1.00 94.81 103 GLU A C 1
ATOM 827 O O . GLU A 1 103 ? -7.956 -6.570 -6.485 1.00 94.81 103 GLU A O 1
ATOM 832 N N . ILE A 1 104 ? -7.109 -4.939 -7.776 1.00 89.94 104 ILE A N 1
ATOM 833 C CA . ILE A 1 104 ? -8.387 -4.597 -8.405 1.00 89.94 104 ILE A CA 1
ATOM 834 C C . ILE A 1 104 ? -8.600 -5.508 -9.620 1.00 89.94 104 ILE A C 1
ATOM 836 O O . ILE A 1 104 ? -7.763 -5.506 -10.526 1.00 89.94 104 ILE A O 1
ATOM 840 N N . PRO A 1 105 ? -9.710 -6.265 -9.688 1.00 85.38 105 PRO A N 1
ATOM 841 C CA . PRO A 1 105 ? -10.022 -7.051 -10.870 1.00 85.38 105 PRO A CA 1
ATOM 842 C C . PRO A 1 105 ? -10.351 -6.117 -12.037 1.00 85.38 105 PRO A C 1
ATOM 844 O O . PRO A 1 105 ? -11.308 -5.347 -11.975 1.00 85.38 105 PRO A O 1
ATOM 847 N N . VAL A 1 106 ? -9.577 -6.218 -13.117 1.00 81.19 106 VAL A N 1
ATOM 848 C CA . VAL A 1 106 ? -9.860 -5.517 -14.372 1.00 81.19 106 VAL A CA 1
ATOM 849 C C . VAL A 1 106 ? -10.689 -6.444 -15.268 1.00 81.19 106 VAL A C 1
ATOM 851 O O . VAL A 1 106 ? -10.236 -7.546 -15.598 1.00 81.19 106 VAL A O 1
ATOM 854 N N . PRO A 1 107 ? -11.913 -6.051 -15.658 1.00 83.31 107 PRO A N 1
ATOM 855 C CA . PRO A 1 107 ? -12.733 -6.832 -16.575 1.00 83.31 107 PRO A CA 1
ATOM 856 C C . PRO A 1 107 ? -12.032 -7.070 -17.918 1.00 83.31 107 PRO A C 1
ATOM 858 O O . PRO A 1 107 ? -11.376 -6.182 -18.456 1.00 83.31 107 PRO A O 1
ATOM 861 N N . LYS A 1 108 ? -12.236 -8.248 -18.525 1.00 85.31 108 LYS A N 1
ATOM 862 C CA . LYS A 1 108 ? -11.644 -8.588 -19.838 1.00 85.31 108 LYS A CA 1
ATOM 863 C C . LYS A 1 108 ? -12.061 -7.646 -20.969 1.00 85.31 108 LYS A C 1
ATOM 865 O O . LYS A 1 108 ? -11.349 -7.534 -21.957 1.00 85.31 108 LYS A O 1
ATOM 870 N N . ASN A 1 109 ? -13.223 -7.009 -20.846 1.00 86.06 109 ASN A N 1
ATOM 871 C CA . ASN A 1 109 ? -13.703 -6.023 -21.811 1.00 86.06 109 ASN A CA 1
ATOM 872 C C . ASN A 1 109 ? -13.073 -4.631 -21.604 1.00 86.06 109 ASN A C 1
ATOM 874 O O . ASN A 1 109 ? -13.435 -3.707 -22.324 1.00 86.06 109 ASN A O 1
ATOM 878 N N . GLY A 1 110 ? -12.175 -4.469 -20.624 1.00 75.88 110 GLY A N 1
ATOM 879 C CA . GLY A 1 110 ? -11.470 -3.218 -20.342 1.00 75.88 110 GLY A CA 1
ATOM 880 C C . GLY A 1 110 ? -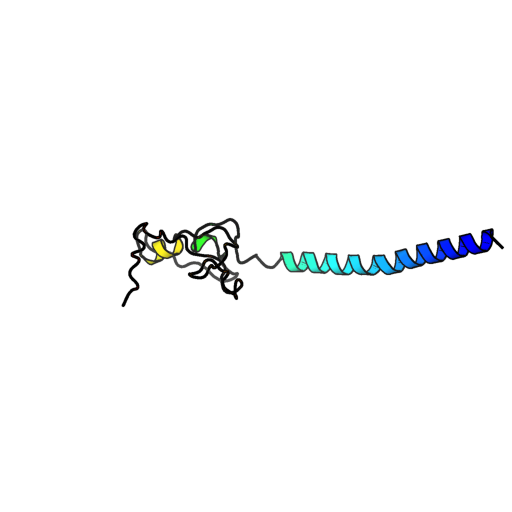12.358 -2.099 -19.795 1.00 75.88 110 GLY A C 1
ATOM 881 O O . GLY A 1 110 ? -11.883 -0.983 -19.613 1.00 75.88 110 GLY A O 1
ATOM 882 N N . LEU A 1 111 ? -13.641 -2.371 -19.532 1.00 79.12 111 LEU A N 1
ATOM 883 C CA . LEU A 1 111 ? -14.579 -1.366 -19.049 1.00 79.12 111 LEU A CA 1
ATOM 884 C C . LEU A 1 111 ? -14.472 -1.257 -17.533 1.00 79.12 111 LEU A C 1
ATOM 886 O O . LEU A 1 111 ? -15.128 -1.982 -16.786 1.00 79.12 111 LEU A O 1
ATOM 890 N N . GLN A 1 112 ? -13.651 -0.316 -17.090 1.00 80.88 112 GLN A N 1
ATOM 891 C CA . GLN A 1 112 ? -13.658 0.177 -15.726 1.00 80.88 112 GLN A CA 1
ATOM 892 C C . GLN A 1 112 ? -14.140 1.625 -15.778 1.00 80.88 112 GLN A C 1
ATOM 894 O O . GLN A 1 112 ? -13.509 2.470 -16.406 1.00 80.88 112 GLN A O 1
ATOM 899 N N . GLN A 1 113 ? -15.306 1.900 -15.193 1.00 75.06 113 GLN A N 1
ATOM 900 C CA . GLN A 1 113 ? -15.821 3.264 -15.148 1.00 75.06 113 GLN A CA 1
ATOM 901 C C . GLN A 1 113 ? -15.027 4.056 -14.111 1.00 75.06 113 GLN A C 1
ATOM 903 O O . GLN A 1 113 ? -14.956 3.669 -12.942 1.00 75.06 113 GLN A O 1
ATOM 908 N N . CYS A 1 114 ? -14.416 5.155 -14.545 1.00 76.88 114 CYS A N 1
ATOM 909 C CA . CYS A 1 114 ? -14.039 6.217 -13.625 1.00 76.88 114 CYS A CA 1
ATOM 910 C C . CYS A 1 114 ? -15.329 6.801 -13.037 1.00 76.88 114 CYS A C 1
ATOM 912 O O . CYS A 1 114 ? -16.306 6.962 -13.766 1.00 76.88 114 CYS A O 1
ATOM 914 N N . ALA A 1 115 ? -15.333 7.081 -11.734 1.00 67.44 115 ALA A N 1
ATOM 915 C CA . ALA A 1 115 ? -16.375 7.916 -11.149 1.00 67.44 115 ALA A CA 1
ATOM 916 C C . ALA A 1 115 ? -16.240 9.328 -11.743 1.00 67.44 115 ALA A C 1
ATOM 918 O O . ALA A 1 115 ? -15.121 9.850 -11.793 1.00 67.44 115 ALA A O 1
ATOM 919 N N . ASP A 1 116 ? -17.343 9.877 -12.243 1.00 58.31 116 ASP A N 1
ATOM 920 C CA . ASP A 1 116 ? -17.476 11.259 -12.702 1.00 58.31 116 ASP A CA 1
ATOM 921 C C . ASP A 1 116 ? -17.698 12.238 -11.538 1.00 58.31 116 ASP A C 1
ATOM 923 O O . ASP A 1 116 ? -18.273 11.838 -10.498 1.00 58.31 116 ASP A O 1
#

Foldseek 3Di:
DVVVVVVVVVVVVVVVVVVVVVPPVVVVVVVVVVVPPPPQADQADFFQQNGGHADPPDDDDDDDPPDPVVCNRGFTWDGFQDFDADPVRHTDPDRPPDRTHGPDDQDPVNDDDDDD

Secondary structure (DSSP, 8-state):
-HHHHHHHHHHHHHHHHHHHGGGSSHHHHHHHHGGGS--SB-TT--BHHHHBPPPTT--PPP--TT-HHHHHHH-BBPPTTPPPB-TTSPBPS-TTS-S--B-PPPPTT---PPP-

Sequence (116 aa):
MSKFLVIVILFLILGAYTV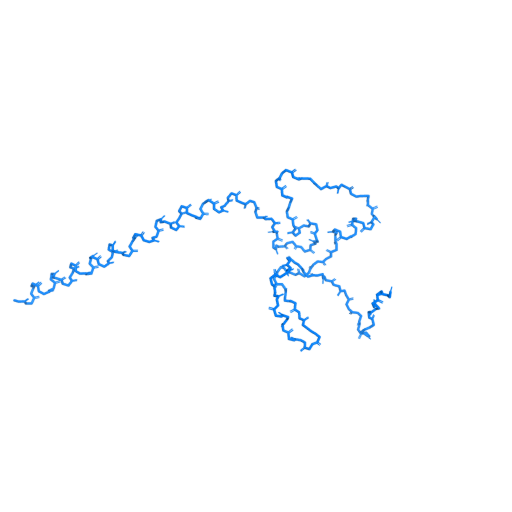QSNSLEDVTDTLEESSNTTALINKENLTIFTRVNVPEGYSRVTYPKGSFQEYLRHYSLKPFGSKIVNYDDTNYFWQGGHIGVLEIPVPKNGLQQCAD

pLDDT: mean 83.55, std 16.59, range [43.0, 98.25]

Radius of gyration: 27.09 Å; chains: 1; bounding box: 90×24×43 Å